Protein AF-A0A7V7CRG0-F1 (afdb_monomer)

Sequence (73 aa):
MVTRKSGYLQLIGDTLVVILDKIENQKHRSAANKFCRLLNQKSIRLAGRLKVKLSFHLTKLNAVGQYDPKGCA

Nearest PDB structures (foldseek):
  6z8k-assembly1_A  TM=4.962E-01  e=5.849E-01  Orthobunyavirus lacrosseense
  5xxu-assembly1_D  TM=4.721E-01  e=1.515E+00  Toxoplasma gondii
  5hok-assembly1_D-2  TM=4.035E-01  e=1.322E+00  Magnetospira sp. QH-2
  2flo-assembly2_D  TM=4.490E-01  e=6.756E+00  Escherichia coli O157:H7
  8dgf-assembly1_C  TM=3.230E-01  e=4.494E+00  Escherichia coli

Foldseek 3Di:
DPDPDDFDWDDDPQATEGEDEDPPDPVVVVVQLVVQQVQVVVQDFDPDPRGHTYHYFYADPDVPSDDDVPGRD

Mean predicted aligned error: 8.67 Å

Secondary structure (DSSP, 8-state):
---SS--EEEEETTEEEEEE----SHHHHHHHHHHHHHHHHTT-B--SSS--EEEEEE----TT----S----

pLDDT: mean 74.84, std 18.52, range [30.03, 93.62]

Solvent-accessible surface area (backbone atoms only — not comparable to full-atom values): 4593 Å² total; per-residue (Å²): 132,84,74,91,62,84,57,55,73,47,78,56,91,58,31,40,35,42,37,50,68,91,63,79,52,64,70,60,38,52,51,50,52,56,47,27,53,54,50,42,74,64,63,42,60,51,87,67,93,61,78,26,36,48,40,51,33,54,65,66,92,46,102,75,79,61,90,65,90,85,46,81,128

Radius of gyration: 12.67 Å; Cα contacts (8 Å, |Δi|>4): 89; chains: 1; bounding box: 31×26×26 Å

Structure (mmCIF, N/CA/C/O backbone):
data_AF-A0A7V7CRG0-F1
#
_entry.id   AF-A0A7V7CRG0-F1
#
loop_
_atom_site.group_PDB
_atom_site.id
_atom_site.type_symbol
_atom_site.label_atom_id
_atom_site.label_alt_id
_atom_site.label_comp_id
_atom_site.label_asym_id
_atom_site.label_entity_id
_atom_site.label_seq_id
_atom_site.pdbx_PDB_ins_code
_atom_site.Cartn_x
_atom_site.Cartn_y
_atom_site.Cartn_z
_atom_site.occupancy
_atom_site.B_iso_or_equiv
_atom_site.auth_seq_id
_atom_site.auth_comp_id
_atom_site.auth_asym_id
_atom_site.auth_atom_id
_atom_site.pdbx_PDB_model_num
ATOM 1 N N . MET A 1 1 ? 0.314 10.094 -16.398 1.00 31.45 1 MET A N 1
ATOM 2 C CA . MET A 1 1 ? -0.740 9.141 -16.809 1.00 31.45 1 MET A CA 1
ATOM 3 C C . MET A 1 1 ? -1.230 8.413 -15.566 1.00 31.45 1 MET A C 1
ATOM 5 O O . MET A 1 1 ? -0.519 7.562 -15.054 1.00 31.45 1 MET A O 1
ATOM 9 N N . VAL A 1 2 ? -2.391 8.805 -15.033 1.00 30.03 2 VAL A N 1
ATOM 10 C CA . VAL A 1 2 ? -3.104 8.008 -14.021 1.00 30.03 2 VAL A CA 1
ATOM 11 C C . VAL A 1 2 ? -3.608 6.759 -14.750 1.00 30.03 2 VAL A C 1
ATOM 13 O O . VAL A 1 2 ? -4.218 6.874 -15.814 1.00 30.03 2 VAL A O 1
ATOM 16 N N . THR A 1 3 ? -3.231 5.573 -14.282 1.00 39.56 3 THR A N 1
ATOM 17 C CA . THR A 1 3 ? -3.462 4.295 -14.972 1.00 39.56 3 THR A CA 1
ATOM 18 C C . THR A 1 3 ? -4.959 4.053 -15.202 1.00 39.56 3 THR A C 1
ATOM 20 O O . THR A 1 3 ? -5.732 4.059 -14.253 1.00 39.56 3 THR A O 1
ATOM 23 N N . ARG A 1 4 ? -5.379 3.813 -16.456 1.00 40.94 4 ARG A N 1
ATOM 24 C CA . ARG A 1 4 ? -6.790 3.567 -16.845 1.00 40.94 4 ARG A CA 1
ATOM 25 C C . ARG A 1 4 ? -7.300 2.145 -16.552 1.00 40.94 4 ARG A C 1
ATOM 27 O O . ARG A 1 4 ? -8.436 1.831 -16.885 1.00 40.94 4 ARG A O 1
ATOM 34 N N . LYS A 1 5 ? -6.469 1.264 -15.991 1.00 51.56 5 LYS A N 1
ATOM 35 C CA . LYS A 1 5 ? -6.872 -0.095 -15.601 1.00 51.56 5 LYS A CA 1
ATOM 36 C C . LYS A 1 5 ? -7.103 -0.103 -14.098 1.00 51.56 5 LYS A C 1
ATOM 38 O O . LYS A 1 5 ? -6.249 0.389 -13.364 1.00 51.56 5 LYS A O 1
ATOM 43 N N . SER A 1 6 ? -8.260 -0.609 -13.675 1.00 50.50 6 SER A N 1
ATOM 44 C CA . SER A 1 6 ? -8.631 -0.766 -12.268 1.00 50.50 6 SER A CA 1
ATOM 45 C C . SER A 1 6 ? -7.474 -1.417 -11.514 1.00 50.50 6 SER A C 1
ATOM 47 O O . SER A 1 6 ? -7.117 -2.559 -11.809 1.00 50.50 6 SER A O 1
ATOM 49 N N . GLY A 1 7 ? -6.856 -0.683 -10.586 1.00 59.78 7 GLY A N 1
ATOM 50 C CA . GLY A 1 7 ? -5.949 -1.298 -9.623 1.00 59.78 7 GLY A CA 1
ATOM 51 C C . GLY A 1 7 ? -6.706 -2.402 -8.891 1.00 59.78 7 GLY A C 1
ATOM 52 O O . GLY A 1 7 ? -7.903 -2.257 -8.629 1.00 59.78 7 GLY A O 1
ATOM 53 N N . TYR A 1 8 ? -6.044 -3.521 -8.609 1.00 71.00 8 TYR A N 1
ATOM 54 C CA . TYR A 1 8 ? -6.685 -4.577 -7.836 1.00 71.00 8 TYR A CA 1
ATOM 55 C C . TYR A 1 8 ? -6.866 -4.069 -6.402 1.00 71.00 8 TYR A C 1
ATOM 57 O O . TYR A 1 8 ? -5.895 -3.709 -5.732 1.00 71.00 8 TYR A O 1
ATOM 65 N N . LEU A 1 9 ? -8.123 -3.989 -5.970 1.00 75.94 9 LEU A N 1
ATOM 66 C CA . LEU A 1 9 ? -8.505 -3.664 -4.604 1.00 75.94 9 LEU A CA 1
ATOM 67 C C . LEU A 1 9 ? -8.978 -4.947 -3.929 1.00 75.94 9 LEU A C 1
ATOM 69 O O . LEU A 1 9 ? -9.869 -5.620 -4.445 1.00 75.94 9 LEU A O 1
ATOM 73 N N . GLN A 1 10 ? -8.402 -5.276 -2.778 1.00 81.81 10 GLN A N 1
ATOM 74 C CA . GLN A 1 10 ? -8.819 -6.426 -1.980 1.00 81.81 10 GLN A CA 1
ATOM 75 C C . GLN A 1 10 ? -9.066 -5.978 -0.543 1.00 81.81 10 GLN A C 1
ATOM 77 O O . GLN A 1 10 ? -8.205 -5.355 0.069 1.00 81.81 10 GLN A O 1
ATOM 82 N N . LEU A 1 11 ? -10.241 -6.283 0.004 1.00 82.56 11 LEU A N 1
ATOM 83 C CA . LEU A 1 11 ? -10.538 -6.038 1.413 1.00 82.56 11 LEU A CA 1
ATOM 84 C C . LEU A 1 11 ? -10.235 -7.30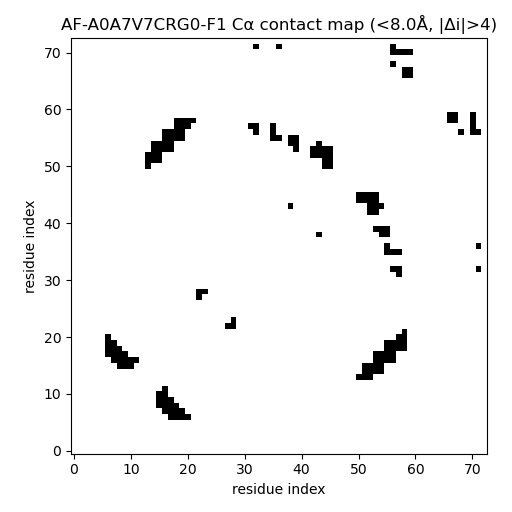9 2.213 1.00 82.56 11 LEU A C 1
ATOM 86 O O . LEU A 1 11 ? -10.824 -8.356 1.952 1.00 82.56 11 LEU A O 1
ATOM 90 N N . ILE A 1 12 ? -9.319 -7.217 3.176 1.00 82.50 12 ILE A N 1
ATOM 91 C CA . ILE A 1 12 ? -8.959 -8.303 4.094 1.00 82.50 12 ILE A CA 1
ATOM 92 C C . ILE A 1 12 ? -9.161 -7.788 5.518 1.00 82.50 12 ILE A C 1
ATOM 94 O O . ILE A 1 12 ? -8.395 -6.954 6.001 1.00 82.50 12 ILE A O 1
ATOM 98 N N . GLY A 1 13 ? -10.213 -8.265 6.186 1.00 87.06 13 GLY A N 1
ATOM 99 C CA . GLY A 1 13 ? -10.594 -7.770 7.510 1.00 87.06 13 GLY A CA 1
ATOM 100 C C . GLY A 1 13 ? -10.849 -6.259 7.495 1.00 87.06 13 GLY A C 1
ATOM 101 O O . GLY A 1 13 ? -11.705 -5.777 6.756 1.00 87.06 13 GLY A O 1
ATOM 102 N N . ASP A 1 14 ? -10.084 -5.512 8.294 1.00 89.69 14 ASP A N 1
ATOM 103 C CA . ASP A 1 14 ? -10.141 -4.047 8.373 1.00 89.69 14 ASP A CA 1
ATOM 104 C C . ASP A 1 14 ? -9.170 -3.342 7.411 1.00 89.69 14 ASP A C 1
ATOM 106 O O . ASP A 1 14 ? -8.943 -2.142 7.549 1.00 89.69 14 ASP A O 1
ATOM 110 N N . THR A 1 15 ? -8.561 -4.055 6.462 1.00 89.56 15 THR A N 1
ATOM 111 C CA . THR A 1 15 ? -7.498 -3.517 5.605 1.00 89.56 15 THR A CA 1
ATOM 112 C C . THR A 1 15 ? -7.875 -3.592 4.129 1.00 89.56 15 THR A C 1
ATOM 114 O O . THR A 1 15 ? -8.107 -4.667 3.581 1.00 89.56 15 THR A O 1
ATOM 117 N N . LEU A 1 16 ? -7.905 -2.436 3.466 1.00 89.81 16 LEU A N 1
ATOM 118 C CA . LEU A 1 16 ? -8.034 -2.307 2.022 1.00 89.81 16 LEU A CA 1
ATOM 119 C C . LEU A 1 16 ? -6.639 -2.329 1.385 1.00 89.81 16 LEU A C 1
ATOM 121 O O . LEU A 1 16 ? -5.846 -1.393 1.515 1.00 89.81 16 LEU A O 1
ATOM 125 N N . VAL A 1 17 ? -6.354 -3.417 0.688 1.00 87.38 17 VAL A N 1
ATOM 126 C CA . VAL A 1 17 ? -5.129 -3.645 -0.069 1.00 87.38 17 VAL A CA 1
ATOM 127 C C . VAL A 1 17 ? -5.271 -2.999 -1.444 1.00 87.38 17 VAL A C 1
ATOM 129 O O . VA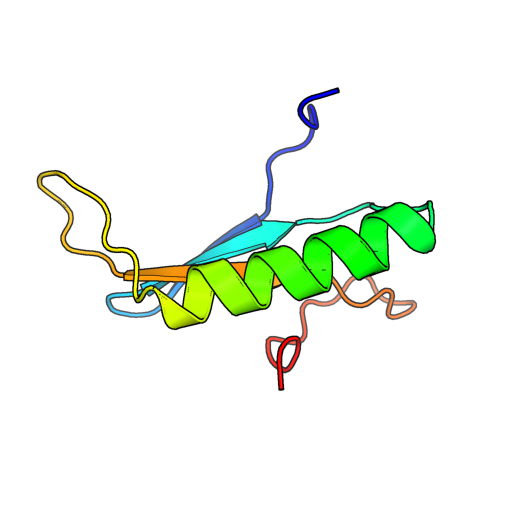L A 1 17 ? -6.189 -3.320 -2.197 1.00 87.38 17 VAL A O 1
ATOM 132 N N . VAL A 1 18 ? -4.349 -2.097 -1.772 1.00 86.69 18 VAL A N 1
ATOM 133 C CA . VAL A 1 18 ? -4.268 -1.375 -3.042 1.00 86.69 18 VAL A CA 1
ATOM 134 C C . VAL A 1 18 ? -3.061 -1.880 -3.816 1.00 86.69 18 VAL A C 1
ATOM 136 O O . VAL A 1 18 ? -1.920 -1.694 -3.392 1.00 86.69 18 VAL A O 1
ATOM 139 N N . ILE A 1 19 ? -3.308 -2.505 -4.964 1.00 83.44 19 ILE A N 1
ATOM 140 C CA . ILE A 1 19 ? -2.260 -3.108 -5.785 1.00 83.44 19 ILE A CA 1
ATOM 141 C C . ILE A 1 19 ? -2.020 -2.256 -7.033 1.00 83.44 19 ILE A C 1
ATOM 143 O O . ILE A 1 19 ? -2.906 -2.059 -7.869 1.00 83.44 19 ILE A O 1
ATOM 147 N N . LEU A 1 20 ? -0.784 -1.788 -7.167 1.00 80.62 20 LEU A N 1
ATOM 148 C CA . LEU A 1 20 ? -0.255 -1.094 -8.334 1.00 80.62 20 LEU A CA 1
ATOM 149 C C . LEU A 1 20 ? 0.339 -2.128 -9.297 1.00 80.62 20 LEU A C 1
ATOM 151 O O . LEU A 1 20 ? 1.255 -2.866 -8.933 1.00 80.62 20 LEU A O 1
ATOM 155 N N . ASP A 1 21 ? -0.173 -2.171 -10.526 1.00 74.69 21 ASP A N 1
ATOM 156 C CA . ASP A 1 21 ? 0.267 -3.105 -11.568 1.00 74.69 21 ASP A CA 1
ATOM 157 C C . ASP A 1 21 ? 0.866 -2.374 -12.785 1.00 74.69 21 ASP A C 1
ATOM 159 O O . ASP A 1 21 ? 0.677 -1.168 -12.956 1.00 74.69 21 ASP A O 1
ATOM 163 N N . LYS A 1 22 ? 1.577 -3.116 -13.646 1.00 71.62 22 LYS A N 1
ATOM 164 C CA . LYS A 1 22 ? 2.061 -2.684 -14.975 1.00 71.62 22 LYS A CA 1
ATOM 165 C C . LYS A 1 22 ? 2.971 -1.456 -14.970 1.00 71.62 22 LYS A C 1
ATOM 167 O O . LYS A 1 22 ? 2.881 -0.592 -15.838 1.00 71.62 22 LYS A O 1
ATOM 172 N N . ILE A 1 23 ? 3.904 -1.405 -14.022 1.00 77.06 23 ILE A N 1
ATOM 173 C CA . ILE A 1 23 ? 5.025 -0.461 -14.084 1.00 77.06 23 ILE A CA 1
ATOM 174 C C . ILE A 1 23 ? 6.196 -1.132 -14.808 1.00 77.06 23 ILE A C 1
ATOM 176 O O . ILE A 1 23 ? 7.007 -1.824 -14.191 1.00 77.06 23 ILE A O 1
ATOM 180 N N . GLU A 1 24 ? 6.244 -0.942 -16.128 1.00 77.38 24 GLU A N 1
ATOM 181 C CA . GLU A 1 24 ? 7.255 -1.530 -17.022 1.00 77.38 24 GLU A CA 1
ATOM 182 C C . GLU A 1 24 ? 8.642 -0.914 -16.808 1.00 77.38 24 GLU A C 1
AT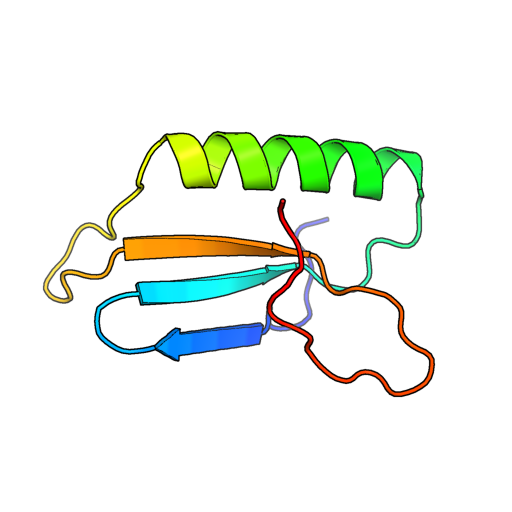OM 184 O O . GLU A 1 24 ? 9.650 -1.615 -16.752 1.00 77.38 24 GLU A O 1
ATOM 189 N N . ASN A 1 25 ? 8.702 0.407 -16.625 1.00 82.94 25 ASN A N 1
ATOM 190 C CA . ASN A 1 25 ? 9.964 1.102 -16.411 1.00 82.94 25 ASN A CA 1
ATOM 191 C C . ASN A 1 25 ? 10.522 0.801 -15.009 1.00 82.94 25 ASN A C 1
ATOM 193 O O . ASN A 1 25 ? 9.927 1.168 -13.990 1.00 82.94 25 ASN A O 1
ATOM 197 N N . GLN A 1 26 ? 11.715 0.206 -14.957 1.00 83.00 26 GLN A N 1
ATOM 198 C CA . GLN A 1 26 ? 12.381 -0.194 -13.716 1.00 83.00 26 GLN A CA 1
ATOM 199 C C . GLN A 1 26 ? 12.620 0.976 -12.745 1.00 83.00 26 GLN A C 1
ATOM 201 O O . GLN A 1 26 ? 12.444 0.814 -11.535 1.00 83.00 26 GLN A O 1
ATOM 206 N N . LYS A 1 27 ? 12.955 2.175 -13.246 1.00 86.56 27 LYS A N 1
ATOM 207 C CA . LYS A 1 27 ? 13.141 3.379 -12.415 1.00 86.56 27 LYS A CA 1
ATOM 208 C C . LYS A 1 27 ? 11.832 3.781 -11.740 1.00 86.56 27 LYS A C 1
ATOM 210 O O . LYS A 1 27 ? 11.810 4.061 -10.542 1.00 86.56 27 LYS A O 1
ATOM 215 N N . HIS A 1 28 ? 10.732 3.769 -12.491 1.00 85.69 28 HIS A N 1
ATOM 216 C CA . HIS A 1 28 ? 9.405 4.065 -11.950 1.00 85.69 28 HIS A CA 1
ATOM 217 C C . HIS A 1 28 ? 8.941 2.989 -10.973 1.00 85.69 28 HIS A C 1
ATOM 219 O O . HIS A 1 28 ? 8.360 3.317 -9.943 1.00 85.69 28 HIS A O 1
ATOM 225 N N . ARG A 1 29 ? 9.261 1.721 -11.240 1.00 83.69 29 ARG A N 1
ATOM 226 C CA . ARG A 1 29 ? 8.936 0.605 -10.349 1.00 83.69 29 ARG A CA 1
ATOM 227 C C . ARG A 1 29 ? 9.661 0.725 -9.009 1.00 83.69 29 ARG A C 1
ATOM 229 O O . ARG A 1 29 ? 9.036 0.572 -7.965 1.00 83.69 29 ARG A O 1
ATOM 236 N N . SER A 1 30 ? 10.954 1.050 -9.029 1.00 86.38 30 SER A N 1
ATOM 237 C CA . SER A 1 30 ? 11.745 1.280 -7.813 1.00 86.38 30 SER A CA 1
ATOM 238 C C . SER A 1 30 ? 11.211 2.467 -7.002 1.00 86.38 30 SER A C 1
ATOM 240 O O . SER A 1 30 ? 10.993 2.355 -5.793 1.00 86.38 30 SER A O 1
ATOM 242 N N . ALA A 1 31 ? 10.899 3.581 -7.675 1.00 89.00 31 ALA A N 1
ATOM 243 C CA . ALA A 1 31 ? 10.2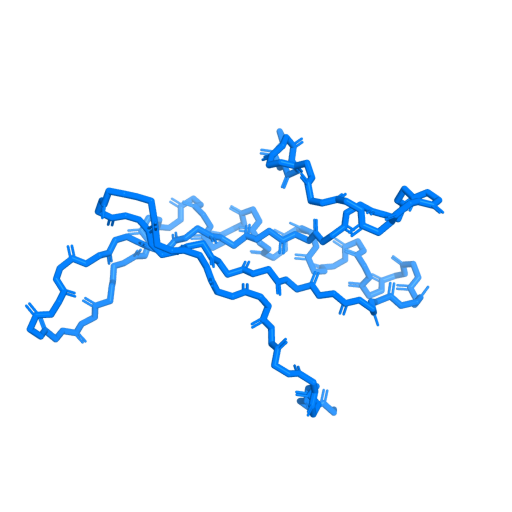97 4.749 -7.035 1.00 89.00 31 ALA A CA 1
ATOM 244 C C . ALA A 1 31 ? 8.924 4.429 -6.420 1.00 89.00 31 ALA A C 1
ATOM 246 O O . ALA A 1 31 ? 8.673 4.781 -5.267 1.00 89.00 31 ALA A O 1
ATOM 247 N N . ALA A 1 32 ? 8.066 3.709 -7.147 1.00 88.06 32 ALA A N 1
ATOM 248 C CA . ALA A 1 32 ? 6.768 3.270 -6.652 1.00 88.06 32 ALA A CA 1
ATOM 249 C C . ALA A 1 32 ? 6.910 2.338 -5.441 1.00 88.06 32 ALA A C 1
ATOM 251 O O . ALA A 1 32 ? 6.139 2.463 -4.495 1.00 88.06 32 ALA A O 1
ATOM 252 N N . ASN A 1 33 ? 7.910 1.448 -5.423 1.00 88.88 33 ASN A N 1
ATOM 253 C CA . ASN A 1 33 ? 8.130 0.531 -4.302 1.00 88.88 33 ASN A CA 1
ATOM 254 C C . ASN A 1 33 ? 8.542 1.287 -3.039 1.00 88.88 33 ASN A C 1
ATOM 256 O O . ASN A 1 33 ? 7.973 1.089 -1.966 1.00 88.88 33 ASN A O 1
ATOM 260 N N . LYS A 1 34 ? 9.476 2.234 -3.186 1.00 91.38 34 LYS A N 1
ATOM 261 C CA . LYS A 1 34 ? 9.867 3.131 -2.094 1.00 91.38 34 LYS A CA 1
ATOM 262 C C . LYS A 1 34 ? 8.670 3.939 -1.588 1.00 91.38 34 LYS A C 1
ATOM 264 O O . LYS A 1 34 ? 8.507 4.093 -0.381 1.00 91.38 34 LYS A O 1
ATOM 269 N N . PHE A 1 35 ? 7.823 4.418 -2.496 1.00 90.50 35 PHE A N 1
ATOM 270 C CA . PHE A 1 35 ? 6.628 5.177 -2.148 1.00 90.50 35 PHE A CA 1
ATOM 271 C C . PHE A 1 35 ? 5.584 4.327 -1.409 1.00 90.50 35 PHE A C 1
ATOM 273 O O . PHE A 1 35 ? 5.108 4.755 -0.362 1.00 90.50 35 PHE A O 1
ATOM 280 N N . CYS A 1 36 ? 5.299 3.103 -1.868 1.00 89.25 36 CYS A N 1
ATOM 281 C CA . CYS A 1 36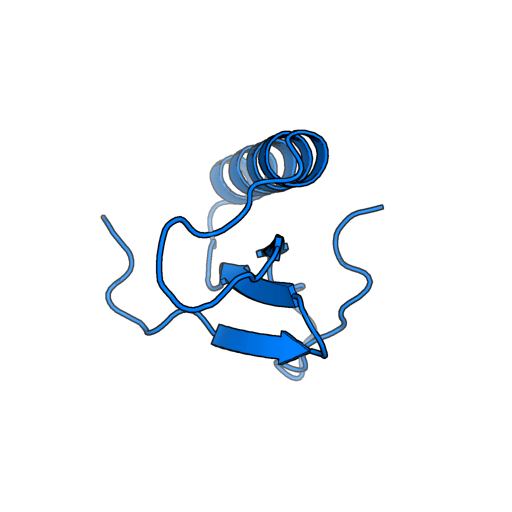 ? 4.407 2.166 -1.172 1.00 89.25 36 CYS A CA 1
ATOM 282 C C . CYS A 1 36 ? 4.881 1.911 0.262 1.00 89.25 36 CYS A C 1
ATOM 284 O O . CYS A 1 36 ? 4.090 2.006 1.197 1.00 89.25 36 CYS A O 1
ATOM 286 N N . ARG A 1 37 ? 6.190 1.692 0.458 1.00 90.94 37 ARG A N 1
ATOM 287 C CA . ARG A 1 37 ? 6.768 1.508 1.797 1.00 90.94 37 ARG A CA 1
ATOM 288 C C . ARG A 1 37 ? 6.530 2.721 2.698 1.00 90.94 37 ARG A C 1
ATOM 290 O O . ARG A 1 37 ? 6.126 2.556 3.845 1.00 90.94 37 ARG A O 1
ATOM 297 N N . LEU A 1 38 ? 6.746 3.932 2.181 1.00 93.62 38 LEU A N 1
ATOM 298 C CA . LEU A 1 38 ? 6.509 5.171 2.929 1.00 93.62 38 LEU A CA 1
ATOM 299 C C . LEU A 1 38 ? 5.026 5.366 3.280 1.00 93.62 38 LEU A C 1
ATOM 301 O O . LEU A 1 38 ? 4.719 5.818 4.380 1.00 93.62 38 LEU A O 1
ATOM 305 N N . LEU A 1 39 ? 4.107 5.022 2.374 1.00 90.81 39 LEU A N 1
ATOM 306 C CA . LEU A 1 39 ? 2.668 5.085 2.642 1.00 90.81 39 LEU A CA 1
ATOM 307 C C . LEU A 1 39 ? 2.247 4.078 3.719 1.00 90.81 39 LEU A C 1
ATOM 309 O O . LEU A 1 39 ? 1.519 4.445 4.639 1.00 90.81 39 LEU A O 1
ATOM 313 N N . ASN A 1 40 ? 2.753 2.845 3.654 1.00 91.62 40 ASN A N 1
ATOM 314 C CA . ASN A 1 40 ? 2.437 1.803 4.633 1.00 91.62 40 ASN A CA 1
ATOM 315 C C . ASN A 1 40 ? 2.969 2.157 6.029 1.00 91.62 40 ASN A C 1
ATOM 317 O O . ASN A 1 40 ? 2.278 1.953 7.024 1.00 91.62 40 ASN A O 1
ATOM 321 N N . GLN A 1 41 ? 4.145 2.788 6.116 1.00 93.25 41 GLN A N 1
ATOM 322 C CA . GLN A 1 41 ? 4.685 3.304 7.382 1.00 93.25 41 GLN A CA 1
ATOM 323 C C . GLN A 1 41 ? 3.807 4.397 8.005 1.00 93.25 41 GLN A C 1
ATOM 325 O O . GLN A 1 41 ? 3.743 4.514 9.227 1.00 93.25 41 GLN A O 1
ATOM 330 N N . LYS A 1 42 ? 3.089 5.179 7.190 1.00 92.88 42 LYS A N 1
ATOM 331 C CA . LYS A 1 42 ? 2.166 6.214 7.681 1.00 92.88 42 LYS A CA 1
ATOM 332 C C . LYS A 1 42 ? 0.868 5.651 8.262 1.00 92.88 42 LYS A C 1
ATOM 334 O O . LYS A 1 42 ? 0.103 6.427 8.824 1.00 92.88 42 LYS A O 1
ATOM 339 N N . SER A 1 43 ? 0.614 4.342 8.150 1.00 87.94 43 SER A N 1
ATOM 340 C CA . SER A 1 43 ? -0.586 3.686 8.695 1.00 87.94 43 SER A CA 1
ATOM 341 C C . SER A 1 43 ? -1.884 4.405 8.303 1.00 87.94 43 SER A C 1
ATOM 343 O O . SER A 1 43 ? -2.742 4.689 9.143 1.00 87.94 43 SER A O 1
ATOM 345 N N . ILE A 1 44 ? -2.003 4.743 7.016 1.00 90.69 44 ILE A N 1
ATOM 346 C CA . ILE A 1 44 ? -3.107 5.552 6.494 1.00 90.69 44 ILE A CA 1
ATOM 347 C C . ILE A 1 44 ? -4.431 4.817 6.713 1.00 90.69 44 ILE A C 1
ATOM 349 O O . ILE A 1 44 ? -4.553 3.622 6.441 1.00 90.69 44 ILE A O 1
ATOM 353 N N . ARG A 1 45 ? -5.441 5.549 7.185 1.00 91.31 45 ARG A N 1
ATOM 354 C CA . ARG A 1 45 ? -6.815 5.062 7.320 1.00 91.31 45 ARG A CA 1
ATOM 355 C C . ARG A 1 45 ? -7.735 5.872 6.426 1.00 91.31 45 ARG A C 1
ATOM 357 O O . ARG A 1 45 ? -7.564 7.082 6.290 1.00 91.31 45 ARG A O 1
ATOM 364 N N . LEU A 1 46 ? -8.704 5.197 5.824 1.00 87.69 46 LEU A N 1
ATOM 365 C CA . LEU A 1 46 ? -9.712 5.831 4.986 1.00 87.69 46 LEU A CA 1
ATOM 366 C C . LEU A 1 46 ? -10.623 6.692 5.868 1.00 87.69 46 LEU A C 1
ATOM 368 O O . LEU A 1 46 ? -11.186 6.216 6.855 1.00 87.69 46 LEU A O 1
ATOM 372 N N . ALA A 1 47 ? -10.743 7.971 5.523 1.00 83.75 47 ALA A N 1
ATOM 373 C CA . ALA A 1 47 ? -11.705 8.855 6.160 1.00 83.75 47 ALA A CA 1
ATOM 374 C C . ALA A 1 47 ? -13.106 8.539 5.618 1.00 83.75 47 ALA A C 1
ATOM 376 O O . ALA A 1 47 ? -13.315 8.514 4.406 1.00 83.75 47 ALA A O 1
ATOM 377 N N . GLY A 1 48 ? -14.066 8.286 6.507 1.00 82.00 48 GLY A N 1
ATOM 378 C CA . GLY A 1 48 ? -15.450 8.014 6.127 1.00 82.00 48 GLY A CA 1
ATOM 379 C C . GLY A 1 48 ? -16.136 7.008 7.044 1.00 82.00 48 GLY A C 1
ATOM 380 O O . GLY A 1 48 ? -15.660 6.698 8.135 1.00 82.00 48 GLY A O 1
ATOM 381 N N . ARG A 1 49 ? -17.281 6.492 6.586 1.00 83.56 49 ARG A N 1
ATOM 382 C CA . ARG A 1 49 ? -18.086 5.507 7.334 1.00 83.56 49 ARG A CA 1
ATOM 383 C C . ARG A 1 49 ? -17.369 4.164 7.487 1.00 83.56 49 ARG A C 1
ATOM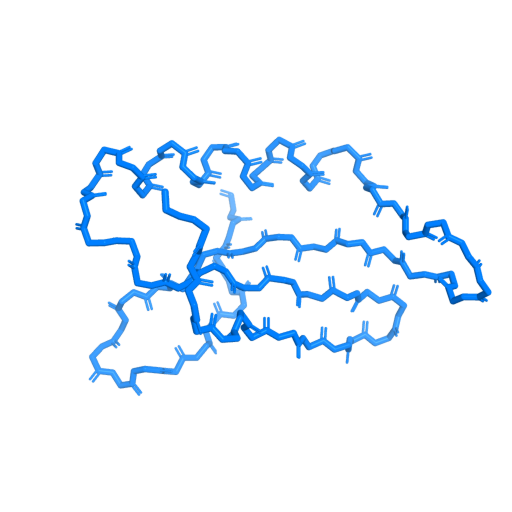 385 O O . ARG A 1 49 ? -17.574 3.471 8.478 1.00 83.56 49 ARG A O 1
ATOM 392 N N . LEU A 1 50 ? -16.523 3.815 6.518 1.00 81.19 50 LEU A N 1
ATOM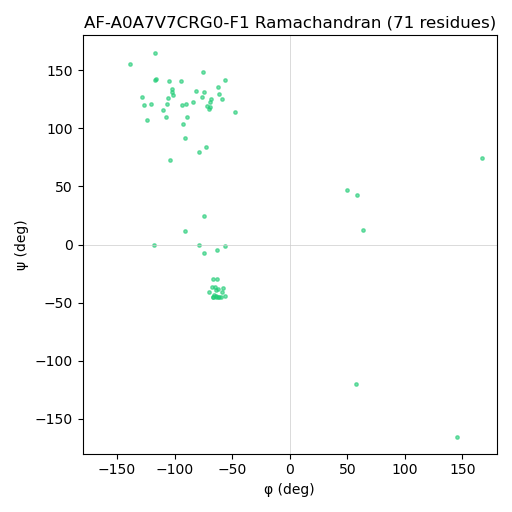 393 C CA . LEU A 1 50 ? -15.768 2.572 6.510 1.00 81.19 50 LEU A CA 1
ATOM 394 C C . LEU A 1 50 ? -14.389 2.797 7.145 1.00 81.19 50 LEU A C 1
ATOM 396 O O . LEU A 1 50 ? -13.496 3.380 6.532 1.00 81.19 50 LEU A O 1
ATOM 400 N N . LYS A 1 51 ? -14.217 2.336 8.387 1.00 87.56 51 LYS A N 1
ATOM 401 C CA . LYS A 1 51 ? -12.947 2.427 9.119 1.00 87.56 51 LYS A CA 1
ATOM 402 C C . LYS A 1 51 ? -11.987 1.331 8.655 1.00 87.56 51 LYS A C 1
ATOM 404 O O . LYS A 1 51 ? -11.852 0.315 9.328 1.00 87.56 51 LYS A O 1
ATOM 409 N N . VAL A 1 52 ? -11.331 1.545 7.517 1.00 90.69 52 VAL A N 1
ATOM 410 C CA . VAL A 1 52 ? -10.332 0.609 6.977 1.00 90.69 52 VAL A CA 1
ATOM 411 C C . VAL A 1 52 ? -8.939 1.224 6.922 1.00 90.69 52 VAL A C 1
ATOM 413 O O . VAL A 1 52 ? -8.772 2.410 6.626 1.00 90.69 52 VAL A O 1
ATOM 416 N N . LYS A 1 53 ? -7.925 0.411 7.215 1.00 92.69 53 LYS A N 1
ATOM 417 C CA . LYS A 1 53 ? -6.513 0.708 6.961 1.00 92.69 53 LYS A CA 1
ATOM 418 C C . LYS A 1 53 ? -6.226 0.545 5.475 1.00 92.69 53 LYS A C 1
ATOM 420 O O . LYS A 1 53 ? -6.838 -0.289 4.819 1.00 92.69 53 LYS A O 1
ATOM 425 N N . LEU A 1 54 ? -5.291 1.320 4.949 1.00 91.12 54 LEU A N 1
ATOM 426 C CA . LEU A 1 54 ? -4.799 1.157 3.586 1.00 91.12 54 LEU A CA 1
ATOM 427 C C . LEU A 1 54 ? -3.448 0.447 3.608 1.00 91.12 54 LEU A C 1
ATOM 429 O O . LEU A 1 54 ? -2.567 0.830 4.377 1.00 91.12 54 LEU A O 1
ATOM 433 N N . SER A 1 55 ? -3.283 -0.547 2.738 1.00 90.50 55 SER A N 1
ATOM 434 C CA . SER A 1 55 ? -1.999 -1.209 2.497 1.00 90.50 55 SER A CA 1
ATOM 435 C C . SER A 1 55 ? -1.678 -1.183 1.009 1.00 90.50 55 SER A C 1
ATOM 437 O O . SER A 1 55 ? -2.441 -1.699 0.199 1.00 90.50 55 SER A O 1
ATOM 439 N N . PHE A 1 56 ? -0.565 -0.566 0.630 1.00 89.88 56 PHE A N 1
ATOM 440 C CA . PHE A 1 56 ? -0.160 -0.350 -0.758 1.00 89.88 56 PHE A CA 1
ATOM 441 C C . PHE A 1 56 ? 0.915 -1.353 -1.174 1.00 89.88 56 PHE A C 1
ATOM 443 O O . PHE A 1 56 ? 1.921 -1.511 -0.480 1.00 89.88 56 PHE A O 1
ATOM 450 N N . HIS A 1 57 ? 0.728 -1.997 -2.325 1.00 86.25 57 HIS A N 1
ATOM 451 C CA . HIS A 1 57 ? 1.632 -3.021 -2.850 1.00 86.25 57 HIS A CA 1
ATOM 452 C C . HIS A 1 57 ? 1.845 -2.870 -4.353 1.00 86.25 57 HIS A C 1
ATOM 454 O O . HIS A 1 57 ? 0.991 -2.355 -5.070 1.00 86.25 57 HIS A O 1
ATOM 460 N N . LEU A 1 58 ? 2.975 -3.376 -4.842 1.00 83.81 58 LEU A N 1
ATOM 461 C CA . LEU A 1 58 ? 3.239 -3.539 -6.271 1.00 83.81 58 LEU A CA 1
ATOM 462 C C . LEU A 1 58 ? 3.119 -5.003 -6.664 1.00 83.81 58 LEU A C 1
ATOM 464 O O . LEU A 1 58 ? 3.607 -5.877 -5.945 1.00 83.81 58 LEU A O 1
ATOM 468 N N . THR A 1 59 ? 2.550 -5.274 -7.836 1.00 76.81 59 THR A N 1
ATOM 469 C CA . THR A 1 59 ? 2.574 -6.625 -8.404 1.00 76.81 59 THR A CA 1
ATOM 470 C C . THR A 1 59 ? 4.014 -7.069 -8.652 1.00 76.81 59 THR A C 1
ATOM 472 O O . THR A 1 59 ? 4.814 -6.374 -9.291 1.00 76.81 59 THR A O 1
ATOM 475 N N . LYS A 1 60 ? 4.377 -8.260 -8.168 1.00 67.00 60 LYS A N 1
ATOM 476 C CA . LYS A 1 60 ? 5.574 -8.955 -8.655 1.00 67.00 60 LYS A CA 1
ATOM 477 C C . LYS A 1 60 ? 5.252 -9.507 -10.044 1.00 67.00 60 LYS A C 1
ATOM 479 O O . LYS A 1 60 ? 4.200 -10.107 -10.239 1.00 67.00 60 LYS A O 1
ATOM 484 N N . LEU A 1 61 ? 6.133 -9.261 -11.015 1.00 53.94 61 LEU A N 1
ATOM 485 C CA . LEU A 1 61 ? 6.044 -9.913 -12.322 1.00 53.94 61 LEU A CA 1
ATOM 486 C C . LEU A 1 61 ? 6.459 -11.373 -12.128 1.00 53.94 61 LEU A C 1
ATOM 488 O O . LEU A 1 61 ? 7.618 -11.722 -12.310 1.00 53.94 61 LEU A O 1
ATOM 492 N N . ASN A 1 62 ? 5.519 -12.209 -11.708 1.00 48.19 62 ASN A N 1
ATOM 493 C CA . ASN A 1 62 ? 5.665 -13.652 -11.801 1.00 48.19 62 ASN A CA 1
ATOM 494 C C . ASN A 1 62 ? 4.995 -14.063 -13.117 1.00 48.19 62 ASN A C 1
ATOM 496 O O . ASN A 1 62 ? 3.939 -13.521 -13.450 1.00 48.19 62 ASN A O 1
ATOM 500 N N . ALA A 1 63 ? 5.575 -15.016 -13.853 1.00 43.50 63 ALA A N 1
ATOM 501 C CA . ALA A 1 63 ? 5.139 -15.455 -15.191 1.00 43.50 63 ALA A CA 1
ATOM 502 C C . ALA A 1 63 ? 3.666 -15.929 -15.300 1.00 43.50 63 ALA A C 1
ATOM 504 O O . ALA A 1 63 ? 3.206 -16.267 -16.383 1.00 43.50 63 ALA A O 1
ATOM 505 N N . VAL A 1 64 ? 2.921 -15.938 -14.191 1.00 45.88 64 VAL A N 1
ATOM 506 C CA . VAL A 1 64 ? 1.557 -16.467 -14.055 1.00 45.88 64 VAL A CA 1
ATOM 507 C C . VAL A 1 64 ? 0.540 -15.379 -13.651 1.00 45.88 64 VAL A C 1
ATOM 509 O O . VAL A 1 64 ? -0.641 -15.660 -13.500 1.00 45.88 64 VAL A O 1
A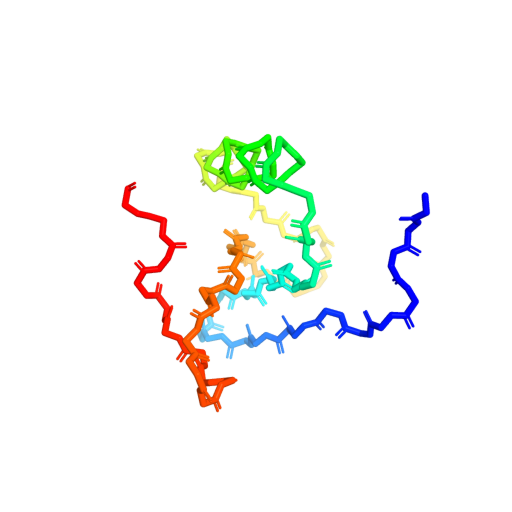TOM 512 N N . GLY A 1 65 ? 0.949 -14.115 -13.461 1.00 45.03 65 GLY A N 1
ATOM 513 C CA . GLY A 1 65 ? 0.014 -13.034 -13.092 1.00 45.03 65 GLY A CA 1
ATOM 514 C C . GLY A 1 65 ? -0.668 -13.212 -11.723 1.00 45.03 65 GLY A C 1
ATOM 515 O O . GLY A 1 65 ? -1.627 -12.507 -11.417 1.00 45.03 65 GLY A O 1
ATOM 516 N N . GLN A 1 66 ? -0.182 -14.143 -10.896 1.00 43.38 66 GLN A N 1
ATOM 517 C CA . GLN A 1 66 ? -0.710 -14.414 -9.562 1.00 43.38 66 GLN A CA 1
ATOM 518 C C . GLN A 1 66 ? -0.163 -13.426 -8.526 1.00 43.38 66 GLN A C 1
ATOM 520 O O . GLN A 1 66 ? 1.042 -13.176 -8.439 1.00 43.38 66 GLN A O 1
ATOM 525 N N . TYR A 1 67 ? -1.083 -12.889 -7.726 1.00 51.81 67 TYR A N 1
ATOM 526 C CA . TYR A 1 67 ? -0.817 -12.020 -6.587 1.00 51.81 67 TYR A CA 1
ATOM 527 C C . TYR A 1 67 ? -0.159 -12.810 -5.445 1.00 51.81 67 TYR A C 1
ATOM 529 O O . TYR A 1 67 ? -0.769 -13.713 -4.879 1.00 51.81 67 TYR A O 1
ATOM 537 N N . ASP A 1 68 ? 1.077 -12.444 -5.099 1.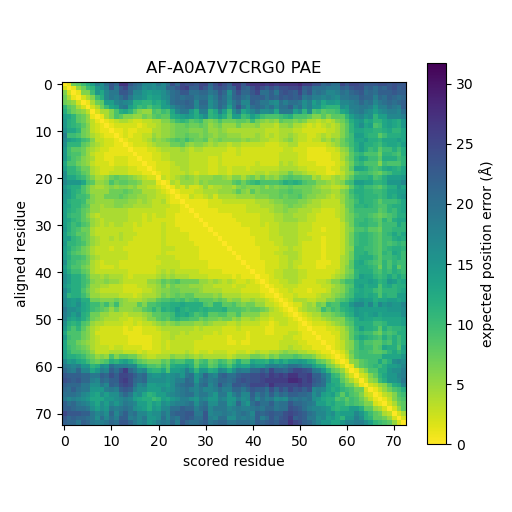00 53.56 68 ASP A N 1
ATOM 538 C CA . ASP A 1 68 ? 1.750 -12.873 -3.871 1.00 53.56 68 ASP A CA 1
ATOM 539 C C . ASP A 1 68 ? 1.819 -11.671 -2.905 1.00 53.56 68 ASP A C 1
ATOM 541 O O . ASP A 1 68 ? 2.569 -10.723 -3.173 1.00 53.56 68 ASP A O 1
ATOM 545 N N . PRO A 1 69 ? 1.062 -11.673 -1.789 1.00 51.44 69 PRO A N 1
ATOM 546 C CA . PRO A 1 69 ? 1.037 -10.574 -0.822 1.00 51.44 69 PRO A CA 1
ATOM 547 C C . PRO A 1 69 ? 2.384 -10.328 -0.118 1.00 51.44 69 PRO A C 1
ATOM 549 O O . PRO A 1 69 ? 2.527 -9.334 0.591 1.00 51.44 69 PRO A O 1
ATOM 552 N N . LYS A 1 70 ? 3.421 -11.154 -0.338 1.00 52.56 70 LYS A N 1
ATOM 553 C CA . LYS A 1 70 ? 4.776 -10.969 0.227 1.00 52.56 70 LYS A CA 1
ATOM 554 C C . LYS A 1 70 ? 5.593 -9.843 -0.429 1.00 52.56 70 LYS A C 1
ATOM 556 O O . LYS A 1 70 ? 6.825 -9.890 -0.474 1.00 52.56 70 LYS A O 1
ATOM 561 N N . GLY A 1 71 ? 4.942 -8.853 -1.027 1.00 51.19 71 GLY A N 1
ATOM 562 C CA . GLY A 1 71 ? 5.574 -7.750 -1.746 1.00 51.19 71 GLY A CA 1
ATOM 563 C C . GLY A 1 71 ? 5.550 -6.458 -0.945 1.00 51.19 71 GLY A C 1
ATOM 564 O O . GLY A 1 71 ? 4.741 -5.598 -1.264 1.00 51.19 71 GLY A O 1
ATOM 565 N N . CYS A 1 72 ? 6.377 -6.382 0.101 1.00 47.44 72 CYS A N 1
ATOM 566 C CA . CYS A 1 72 ? 6.972 -5.190 0.734 1.00 47.44 72 CYS A CA 1
ATOM 567 C C . CYS A 1 72 ? 7.558 -5.648 2.085 1.00 47.44 72 CYS A C 1
ATOM 569 O O . CYS A 1 72 ? 6.950 -5.420 3.127 1.00 47.44 72 CYS A O 1
ATOM 571 N N . ALA A 1 73 ? 8.691 -6.356 2.047 1.00 39.72 73 ALA A N 1
ATOM 572 C CA . ALA A 1 73 ? 9.563 -6.493 3.215 1.00 39.72 73 ALA A CA 1
ATOM 573 C C . ALA A 1 73 ? 10.513 -5.286 3.264 1.00 39.72 73 ALA A C 1
ATOM 575 O O . ALA A 1 73 ? 10.958 -4.856 2.170 1.00 39.72 73 ALA A O 1
#